Protein AF-A0A1V5V7B5-F1 (afdb_monomer_lite)

Radius of gyration: 15.13 Å; chains: 1; bounding box: 27×31×65 Å

pLDDT: mean 74.68, std 14.37, range [37.5, 89.56]

Secondary structure (DSSP, 8-state):
--------HHHHHHHHHHHHHHHHHTT--HHHHHHHHT--HHHHHHHHTTSS--HHHHHHHHHHHT--HHHHHSSPPPPPPHHHHHHIIIII-EEE---SS--EEE--------

Sequence (114 aa):
MPAINTVNRDGLDSLHARRVGALAEAGITRTQLADMLGISRTWVWKVVAGERSGHAVECAVTHYTGKSHEWLWGRPAPKPTPEQAWRLRQRAKLRWTGDPDRPFESVRKNTEGA

Structure (mmCIF, N/CA/C/O backbone):
data_AF-A0A1V5V7B5-F1
#
_entry.id   AF-A0A1V5V7B5-F1
#
loop_
_atom_site.group_PDB
_atom_site.id
_atom_site.type_symbol
_atom_site.label_atom_id
_atom_site.label_alt_id
_atom_site.label_comp_id
_atom_site.label_asym_id
_atom_site.label_entity_id
_atom_site.label_seq_id
_atom_site.pdbx_PDB_ins_code
_atom_site.Cartn_x
_atom_site.Cartn_y
_atom_site.Cartn_z
_atom_site.occupancy
_atom_site.B_iso_or_equiv
_atom_site.auth_seq_id
_atom_site.auth_comp_id
_atom_site.auth_asym_id
_atom_site.auth_atom_id
_atom_site.pdbx_PDB_model_num
ATOM 1 N N . MET A 1 1 ? 13.952 6.985 -34.906 1.00 40.31 1 MET A N 1
ATOM 2 C CA . MET A 1 1 ? 14.002 5.722 -34.136 1.00 40.31 1 MET A CA 1
ATOM 3 C C . MET A 1 1 ? 13.403 5.999 -32.763 1.00 40.31 1 MET A C 1
ATOM 5 O O . MET A 1 1 ? 13.843 6.973 -32.163 1.00 40.31 1 MET A O 1
ATOM 9 N N . PRO A 1 2 ? 12.361 5.288 -32.295 1.00 41.22 2 PRO A N 1
ATOM 10 C CA . PRO A 1 2 ? 11.756 5.598 -31.003 1.00 41.22 2 PRO A CA 1
ATOM 11 C C . PRO A 1 2 ? 12.647 5.095 -29.860 1.00 41.22 2 PRO A C 1
ATOM 13 O O . PRO A 1 2 ? 13.154 3.976 -29.905 1.00 41.22 2 PRO A O 1
ATOM 16 N N . ALA A 1 3 ? 12.842 5.941 -28.849 1.00 43.22 3 ALA A N 1
ATOM 17 C CA . ALA A 1 3 ? 13.558 5.614 -27.626 1.00 43.22 3 ALA A CA 1
ATOM 18 C C . ALA A 1 3 ? 12.774 4.548 -26.851 1.00 43.22 3 ALA A C 1
ATOM 20 O O . ALA A 1 3 ? 11.725 4.823 -26.264 1.00 43.22 3 ALA A O 1
ATOM 21 N N . ILE A 1 4 ? 13.275 3.315 -26.874 1.00 44.09 4 ILE A N 1
ATOM 22 C CA . ILE A 1 4 ? 12.793 2.248 -26.008 1.00 44.09 4 ILE A CA 1
ATOM 23 C C . ILE A 1 4 ? 13.249 2.639 -24.606 1.00 44.09 4 ILE A C 1
ATOM 25 O O . ILE A 1 4 ? 14.427 2.548 -24.270 1.00 44.09 4 ILE A O 1
ATOM 29 N N . ASN A 1 5 ? 12.318 3.161 -23.813 1.00 43.44 5 ASN A N 1
ATOM 30 C CA . ASN A 1 5 ? 12.509 3.364 -22.389 1.00 43.44 5 ASN A CA 1
ATOM 31 C C . ASN A 1 5 ? 12.578 1.963 -21.766 1.00 43.44 5 ASN A C 1
ATOM 33 O O . ASN A 1 5 ? 11.562 1.402 -21.352 1.00 43.44 5 ASN A O 1
ATOM 37 N N . THR A 1 6 ? 13.758 1.343 -21.828 1.00 44.91 6 THR A N 1
ATOM 38 C CA . THR A 1 6 ? 14.055 0.035 -21.246 1.00 44.91 6 THR A CA 1
ATOM 39 C C . THR A 1 6 ? 14.074 0.202 -19.734 1.00 44.91 6 THR A C 1
ATOM 41 O O . THR A 1 6 ? 15.119 0.225 -19.091 1.00 44.91 6 THR A O 1
ATOM 44 N N . VAL A 1 7 ? 12.891 0.378 -19.149 1.00 50.31 7 VAL A N 1
ATOM 45 C CA . VAL A 1 7 ? 12.701 0.202 -17.717 1.00 50.31 7 VAL A CA 1
ATOM 46 C C . VAL A 1 7 ? 13.073 -1.254 -17.459 1.00 50.31 7 VAL A C 1
ATOM 48 O O . VAL A 1 7 ? 12.384 -2.151 -17.942 1.00 50.31 7 VAL A O 1
ATOM 51 N N . ASN A 1 8 ? 14.216 -1.474 -16.804 1.00 49.84 8 ASN A N 1
ATOM 52 C CA . ASN A 1 8 ? 14.750 -2.779 -16.413 1.00 49.84 8 ASN A CA 1
ATOM 53 C C . ASN A 1 8 ? 13.624 -3.689 -15.893 1.00 49.84 8 ASN A C 1
ATOM 55 O O . ASN A 1 8 ? 13.230 -3.587 -14.730 1.00 49.84 8 ASN A O 1
ATOM 59 N N . ARG A 1 9 ? 13.090 -4.569 -16.755 1.00 50.50 9 ARG A N 1
ATOM 60 C CA . ARG A 1 9 ? 12.014 -5.509 -16.392 1.00 50.50 9 ARG A CA 1
ATOM 61 C C . ARG A 1 9 ? 12.448 -6.422 -15.248 1.00 50.50 9 ARG A C 1
ATOM 63 O O . ARG A 1 9 ? 11.650 -6.687 -14.363 1.00 50.50 9 ARG A O 1
ATOM 70 N N . ASP A 1 10 ? 13.727 -6.781 -15.217 1.00 52.94 10 ASP A N 1
ATOM 71 C CA . ASP A 1 10 ? 14.341 -7.651 -14.210 1.00 52.94 10 ASP A CA 1
ATOM 72 C C . ASP A 1 10 ? 14.271 -7.072 -12.778 1.00 52.94 10 ASP A C 1
ATOM 74 O O . ASP A 1 10 ? 13.917 -7.747 -11.808 1.00 52.94 10 ASP A O 1
ATOM 78 N N . GLY A 1 11 ? 14.497 -5.759 -12.646 1.00 55.00 11 GLY A N 1
ATOM 79 C CA . GLY A 1 11 ? 14.371 -5.051 -11.369 1.00 55.00 11 GLY A CA 1
ATOM 80 C C . GLY A 1 11 ? 12.916 -4.828 -10.945 1.00 55.00 11 GLY A C 1
ATOM 81 O O . GLY A 1 11 ? 12.609 -4.840 -9.750 1.00 55.00 11 GLY A O 1
ATOM 82 N N . LEU A 1 12 ? 12.007 -4.649 -11.911 1.00 57.38 12 LEU A N 1
ATOM 83 C CA . LEU A 1 12 ? 10.579 -4.471 -11.642 1.00 57.38 12 LEU A CA 1
ATOM 84 C C . LEU A 1 12 ? 9.934 -5.772 -11.144 1.00 57.38 12 LEU A C 1
ATOM 86 O O . LEU A 1 12 ? 9.159 -5.728 -10.190 1.00 57.38 12 LEU A O 1
ATOM 90 N N . ASP A 1 13 ? 10.304 -6.910 -11.739 1.00 65.94 13 ASP A N 1
ATOM 91 C CA . ASP A 1 13 ? 9.847 -8.245 -11.336 1.00 65.94 13 ASP A CA 1
ATOM 92 C C . ASP A 1 13 ? 10.334 -8.589 -9.920 1.00 65.94 13 ASP A C 1
ATOM 94 O O . ASP A 1 13 ? 9.554 -8.988 -9.052 1.00 65.94 13 ASP A O 1
ATOM 98 N N . SER A 1 14 ? 11.602 -8.276 -9.630 1.00 78.06 14 SER A N 1
ATOM 99 C CA . SER A 1 14 ? 12.199 -8.437 -8.299 1.00 78.06 14 SER A CA 1
ATOM 100 C C . SER A 1 14 ? 11.476 -7.618 -7.220 1.00 78.06 14 SER A C 1
ATOM 102 O O . SER A 1 14 ? 11.207 -8.114 -6.124 1.00 78.06 14 SER A O 1
ATOM 104 N N . LEU A 1 15 ? 11.129 -6.358 -7.504 1.00 83.69 15 LEU A N 1
ATOM 105 C CA . LEU A 1 15 ? 10.385 -5.506 -6.567 1.00 83.69 15 LEU A CA 1
ATOM 106 C C . LEU A 1 15 ? 8.912 -5.915 -6.456 1.00 83.69 15 LEU 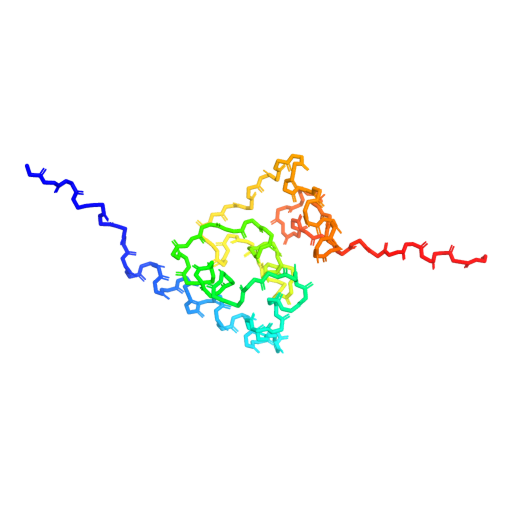A C 1
ATOM 108 O O . LEU A 1 15 ? 8.335 -5.851 -5.369 1.00 83.69 15 LEU A O 1
ATOM 112 N N . HIS A 1 16 ? 8.296 -6.353 -7.555 1.00 85.69 16 HIS A N 1
ATOM 113 C CA . HIS A 1 16 ? 6.939 -6.881 -7.540 1.00 85.69 16 HIS A CA 1
ATOM 114 C C . HIS A 1 16 ? 6.836 -8.105 -6.624 1.00 85.69 16 HIS A C 1
ATOM 116 O O . HIS A 1 16 ? 5.999 -8.117 -5.717 1.00 85.69 16 HIS A O 1
ATOM 122 N N . ALA A 1 17 ? 7.735 -9.077 -6.794 1.00 84.81 17 ALA A N 1
ATOM 123 C CA . ALA A 1 17 ? 7.813 -10.266 -5.954 1.00 84.81 17 ALA A CA 1
ATOM 124 C C . ALA A 1 17 ? 8.004 -9.907 -4.472 1.00 84.81 17 ALA A C 1
ATOM 126 O O . ALA A 1 17 ? 7.311 -10.457 -3.618 1.00 84.81 17 ALA A O 1
ATOM 127 N N . ARG A 1 18 ? 8.853 -8.916 -4.154 1.00 87.62 18 ARG A N 1
ATOM 128 C CA . ARG A 1 18 ? 9.022 -8.412 -2.776 1.00 87.62 18 ARG A CA 1
ATOM 129 C C . ARG A 1 18 ? 7.730 -7.863 -2.185 1.00 87.62 18 ARG A C 1
ATOM 131 O O . ARG A 1 18 ? 7.407 -8.178 -1.045 1.00 87.62 18 ARG A O 1
ATOM 138 N N . ARG A 1 19 ? 6.980 -7.052 -2.938 1.00 88.44 19 ARG A N 1
ATOM 139 C CA . ARG A 1 19 ? 5.713 -6.466 -2.462 1.00 88.44 19 ARG A CA 1
ATOM 140 C C . ARG A 1 19 ? 4.647 -7.534 -2.269 1.00 88.44 19 ARG A C 1
ATOM 142 O O . ARG A 1 19 ? 3.935 -7.503 -1.272 1.00 88.44 19 ARG A O 1
ATOM 149 N N . VAL A 1 20 ? 4.536 -8.475 -3.207 1.00 87.81 20 VAL A N 1
ATOM 150 C CA . VAL A 1 20 ? 3.582 -9.587 -3.111 1.00 87.81 20 VAL A CA 1
ATOM 151 C C . VAL A 1 20 ? 3.937 -10.501 -1.939 1.00 87.81 20 VAL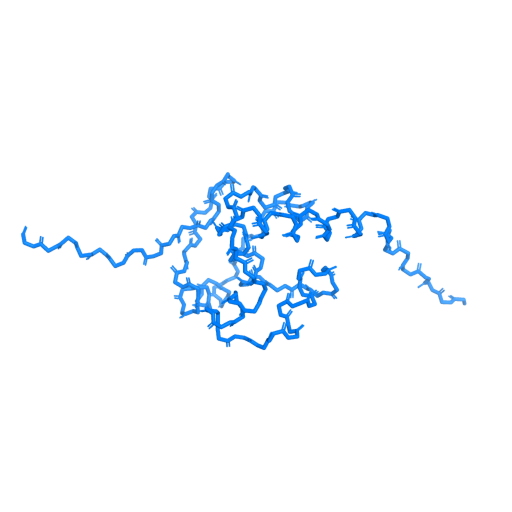 A C 1
ATOM 153 O O . VAL A 1 20 ? 3.050 -10.825 -1.155 1.00 87.81 20 VAL A O 1
ATOM 156 N N . GLY A 1 21 ? 5.217 -10.843 -1.772 1.00 86.06 21 GLY A N 1
ATOM 157 C CA . GLY A 1 21 ? 5.706 -11.627 -0.640 1.00 86.06 21 GLY A CA 1
ATOM 158 C C . GLY A 1 21 ? 5.456 -10.927 0.692 1.00 86.06 21 GLY A C 1
ATOM 159 O O . GLY A 1 21 ? 4.867 -11.512 1.587 1.00 86.06 21 GLY A O 1
ATOM 160 N N . ALA A 1 22 ? 5.791 -9.641 0.808 1.00 88.06 22 ALA A N 1
ATOM 161 C CA . ALA A 1 22 ? 5.560 -8.878 2.034 1.00 88.06 22 ALA A CA 1
ATOM 162 C C . ALA A 1 22 ? 4.072 -8.753 2.396 1.00 88.06 22 ALA A C 1
ATOM 164 O O . ALA A 1 22 ? 3.722 -8.800 3.572 1.00 88.06 22 ALA A O 1
ATOM 165 N N . LEU A 1 23 ? 3.193 -8.617 1.399 1.00 87.44 23 LEU A N 1
ATOM 166 C CA . LEU A 1 23 ? 1.744 -8.635 1.607 1.00 87.44 23 LEU A CA 1
ATOM 167 C C . LEU A 1 23 ? 1.253 -10.008 2.086 1.00 87.44 23 LEU A C 1
ATOM 169 O O . LEU A 1 23 ? 0.421 -10.068 2.989 1.00 87.44 23 LEU A O 1
ATOM 173 N N . ALA A 1 24 ? 1.789 -11.094 1.523 1.00 87.75 24 ALA A N 1
ATOM 174 C CA . ALA A 1 24 ? 1.470 -12.455 1.948 1.00 87.75 24 ALA A CA 1
ATOM 175 C C . ALA A 1 24 ? 1.929 -12.734 3.390 1.00 87.75 24 ALA A C 1
ATOM 177 O O . ALA A 1 24 ? 1.135 -13.234 4.181 1.00 87.75 24 ALA A O 1
ATOM 178 N N . GLU A 1 25 ? 3.149 -12.328 3.754 1.00 86.56 25 GLU A N 1
ATOM 179 C CA . GLU A 1 25 ? 3.691 -12.421 5.122 1.00 86.56 25 GLU A CA 1
ATOM 180 C C . GLU A 1 25 ? 2.851 -11.625 6.130 1.00 86.56 25 GLU A C 1
ATOM 182 O O . GLU A 1 25 ? 2.626 -12.060 7.255 1.00 86.56 25 GLU A O 1
ATOM 187 N N . ALA A 1 26 ? 2.341 -10.462 5.714 1.00 83.06 26 ALA A N 1
ATOM 188 C CA . ALA A 1 26 ? 1.439 -9.647 6.523 1.00 83.06 26 ALA A CA 1
ATOM 189 C C . ALA A 1 26 ? 0.007 -10.210 6.598 1.00 83.06 26 ALA A C 1
ATOM 191 O O . ALA A 1 26 ? -0.837 -9.643 7.290 1.00 83.06 26 ALA A O 1
ATOM 192 N N . GLY A 1 27 ? -0.298 -11.283 5.859 1.00 86.12 27 GLY A N 1
ATOM 193 C CA . GLY A 1 27 ? -1.635 -11.868 5.774 1.00 86.12 27 GLY A CA 1
ATOM 194 C C . GLY A 1 27 ? -2.662 -10.970 5.078 1.00 86.12 27 GLY A C 1
ATOM 195 O O . GLY A 1 27 ? -3.863 -11.161 5.262 1.00 86.12 27 GLY A O 1
ATOM 196 N N . ILE A 1 28 ? -2.218 -9.981 4.293 1.00 86.06 28 ILE A N 1
ATOM 197 C CA . ILE A 1 28 ? -3.092 -8.985 3.663 1.00 86.06 28 ILE A CA 1
ATOM 198 C C . ILE A 1 28 ? -3.108 -9.185 2.158 1.00 86.06 28 ILE A C 1
ATOM 200 O O . ILE A 1 28 ? -2.094 -9.132 1.466 1.00 86.06 28 ILE A O 1
ATOM 204 N N . THR A 1 29 ? -4.307 -9.344 1.609 1.00 88.06 29 THR A N 1
ATOM 205 C CA . THR A 1 29 ? -4.472 -9.444 0.159 1.00 88.06 29 THR A CA 1
ATOM 206 C C . THR A 1 29 ? -4.558 -8.065 -0.495 1.00 88.06 29 THR A C 1
ATOM 208 O O . THR A 1 29 ? -5.069 -7.100 0.072 1.00 88.06 29 THR A O 1
ATOM 211 N N . ARG A 1 30 ? -4.145 -7.978 -1.765 1.00 86.06 30 ARG A N 1
ATOM 212 C CA . ARG A 1 30 ? -4.347 -6.782 -2.611 1.00 86.06 30 ARG A CA 1
ATOM 213 C C . ARG A 1 30 ? -5.818 -6.351 -2.663 1.00 86.06 30 ARG A C 1
ATOM 215 O O . ARG A 1 30 ? -6.107 -5.162 -2.729 1.00 86.06 30 ARG A O 1
ATOM 222 N N . THR A 1 31 ? -6.735 -7.317 -2.616 1.00 87.06 31 THR A N 1
ATOM 223 C CA . THR A 1 31 ? -8.180 -7.077 -2.577 1.00 87.06 31 THR A CA 1
ATOM 224 C C . THR A 1 31 ? -8.605 -6.417 -1.274 1.00 87.06 31 THR A C 1
ATOM 226 O O . THR A 1 31 ? -9.243 -5.373 -1.322 1.00 87.06 31 THR A O 1
ATOM 229 N N . GLN A 1 32 ? -8.192 -6.956 -0.124 1.00 86.06 32 GLN A N 1
ATOM 230 C CA . GLN A 1 32 ? -8.447 -6.318 1.172 1.00 86.06 32 GLN A CA 1
ATOM 231 C C . GLN A 1 32 ? -7.854 -4.912 1.226 1.00 86.06 32 GLN A C 1
ATOM 233 O O . GLN A 1 32 ? -8.495 -3.999 1.725 1.00 86.06 32 GLN A O 1
ATOM 238 N N . LEU A 1 33 ? -6.660 -4.709 0.667 1.00 85.00 33 LEU A N 1
ATOM 239 C CA . LEU A 1 33 ? -6.029 -3.392 0.619 1.00 85.00 33 LEU A CA 1
ATOM 240 C C . LEU A 1 33 ? -6.823 -2.399 -0.248 1.00 85.00 33 LEU A C 1
ATOM 242 O O . LEU A 1 33 ? -6.938 -1.228 0.104 1.00 85.00 33 LEU A O 1
ATOM 246 N N . ALA A 1 34 ? -7.419 -2.865 -1.346 1.00 87.06 34 ALA A N 1
ATOM 247 C CA . ALA A 1 34 ? -8.319 -2.067 -2.175 1.00 87.06 34 ALA A CA 1
ATOM 248 C C . ALA A 1 34 ? -9.609 -1.685 -1.434 1.00 87.06 34 ALA A C 1
ATOM 250 O O . ALA A 1 34 ? -9.990 -0.515 -1.449 1.00 87.06 34 ALA A O 1
ATOM 251 N N . ASP A 1 35 ? -10.226 -2.651 -0.751 1.00 85.75 35 ASP A N 1
ATOM 252 C CA . ASP A 1 35 ? -11.423 -2.451 0.069 1.00 85.75 35 ASP A CA 1
ATOM 253 C C . ASP A 1 35 ? -11.146 -1.488 1.244 1.00 85.75 35 ASP A C 1
ATOM 255 O O . ASP A 1 35 ? -11.892 -0.531 1.441 1.00 85.75 35 ASP A O 1
ATOM 259 N N . MET A 1 36 ? -10.018 -1.640 1.950 1.00 81.00 36 MET A N 1
ATOM 260 C CA . MET A 1 36 ? -9.605 -0.739 3.040 1.00 81.00 36 MET A CA 1
ATOM 261 C C . MET A 1 36 ? -9.384 0.701 2.569 1.00 81.00 36 MET A C 1
ATOM 263 O O . MET A 1 36 ? -9.718 1.640 3.286 1.00 81.00 36 MET A O 1
ATOM 267 N N . LEU A 1 37 ? -8.821 0.887 1.372 1.00 79.31 37 LEU A N 1
ATOM 268 C CA . LEU A 1 37 ? -8.552 2.213 0.815 1.00 79.31 37 LEU A CA 1
ATOM 269 C C . LEU A 1 37 ? -9.744 2.812 0.054 1.00 79.31 37 LEU A C 1
ATOM 271 O O . LEU A 1 37 ? -9.682 3.984 -0.333 1.00 79.31 37 LEU A O 1
ATOM 275 N N . GLY A 1 38 ? -10.795 2.032 -0.217 1.00 82.69 38 GLY A N 1
ATOM 276 C CA . GLY A 1 38 ? -11.904 2.439 -1.081 1.00 82.69 38 GLY A CA 1
ATOM 277 C C . GLY A 1 38 ? -11.454 2.784 -2.508 1.00 82.69 38 GLY A C 1
ATOM 278 O O . GLY A 1 38 ? -11.905 3.775 -3.086 1.00 82.69 38 GLY A O 1
ATOM 279 N N . ILE A 1 39 ? -10.501 2.026 -3.063 1.00 84.06 39 ILE A N 1
ATOM 280 C CA . ILE A 1 39 ? -9.954 2.224 -4.419 1.00 84.06 39 ILE A CA 1
ATOM 281 C C . ILE A 1 39 ? -10.208 0.960 -5.245 1.00 84.06 39 ILE A C 1
ATOM 283 O O . ILE A 1 39 ? -10.339 -0.134 -4.704 1.00 84.06 39 ILE A O 1
ATOM 287 N N . SER A 1 40 ? -10.271 1.079 -6.574 1.00 87.75 40 SER A N 1
ATOM 288 C CA . SER A 1 40 ? -10.453 -0.089 -7.435 1.00 87.75 40 SER A CA 1
ATOM 289 C C . SER A 1 40 ? -9.312 -1.103 -7.285 1.00 87.75 40 SER A C 1
ATOM 291 O O . SER A 1 40 ? -8.127 -0.761 -7.248 1.00 87.75 40 SER A O 1
ATOM 293 N N . ARG A 1 41 ? -9.675 -2.389 -7.255 1.00 88.31 41 ARG A N 1
ATOM 294 C CA . ARG A 1 41 ? -8.733 -3.516 -7.146 1.00 88.31 41 ARG A CA 1
ATOM 295 C C . ARG A 1 41 ? -7.681 -3.485 -8.251 1.00 88.31 41 ARG A C 1
ATOM 297 O O . ARG A 1 41 ? -6.496 -3.648 -7.980 1.00 88.31 41 ARG A O 1
ATOM 304 N N . THR A 1 42 ? -8.105 -3.179 -9.477 1.00 89.56 42 THR A N 1
ATOM 305 C CA . THR A 1 42 ? -7.225 -3.016 -10.641 1.00 89.56 42 THR A CA 1
ATOM 306 C C . THR A 1 42 ? -6.182 -1.924 -10.421 1.00 89.56 42 THR A C 1
ATOM 308 O O . THR A 1 42 ? -5.039 -2.069 -10.846 1.00 89.56 42 THR A O 1
ATOM 311 N N . TRP A 1 43 ? -6.543 -0.835 -9.738 1.00 86.88 43 TRP A N 1
ATOM 312 C CA . TRP A 1 43 ? -5.596 0.226 -9.418 1.00 86.88 43 TRP A CA 1
ATOM 313 C C . TRP A 1 43 ? -4.542 -0.242 -8.421 1.00 86.88 43 TRP A C 1
ATOM 315 O O . TRP A 1 43 ? -3.355 -0.043 -8.660 1.00 86.88 43 TRP A O 1
ATOM 325 N N . VAL A 1 44 ? -4.957 -0.903 -7.336 1.00 87.62 44 VAL A N 1
ATOM 326 C CA . VAL A 1 44 ? -4.021 -1.477 -6.356 1.00 87.62 44 VAL A CA 1
ATOM 327 C C . VAL A 1 44 ? -3.081 -2.470 -7.029 1.00 87.62 44 VAL A C 1
ATOM 329 O O . VAL A 1 44 ? -1.879 -2.435 -6.785 1.00 87.62 44 VAL A O 1
ATOM 332 N N . TRP A 1 45 ? -3.605 -3.302 -7.929 1.00 88.94 45 TRP A N 1
ATOM 333 C CA . TRP A 1 45 ? -2.813 -4.278 -8.669 1.00 88.94 45 TRP A CA 1
ATOM 334 C C . TRP A 1 45 ? -1.725 -3.615 -9.516 1.00 88.94 45 TRP A C 1
ATOM 336 O O . TRP A 1 45 ? -0.555 -3.954 -9.361 1.00 88.94 45 TRP A O 1
ATOM 346 N N . LYS A 1 46 ? -2.087 -2.599 -10.311 1.00 88.12 46 LYS A N 1
ATOM 347 C CA . LYS A 1 46 ? -1.135 -1.823 -11.123 1.00 88.12 46 LYS A CA 1
ATOM 348 C C . LYS A 1 46 ? -0.073 -1.122 -10.278 1.00 88.12 46 LYS A C 1
ATOM 350 O O . LYS A 1 46 ? 1.072 -1.015 -10.703 1.00 88.12 46 LYS A O 1
ATOM 355 N N . VAL A 1 47 ? -0.427 -0.659 -9.077 1.00 87.88 47 VAL A N 1
ATOM 356 C CA . VAL A 1 47 ? 0.549 -0.030 -8.175 1.00 87.88 47 VAL A CA 1
ATOM 357 C C . VAL A 1 47 ? 1.503 -1.057 -7.573 1.00 87.88 47 VAL A C 1
ATOM 359 O O . VAL A 1 47 ? 2.713 -0.862 -7.602 1.00 87.88 47 VAL A O 1
ATOM 362 N N . VAL A 1 48 ? 0.994 -2.191 -7.091 1.00 86.38 48 VAL A N 1
ATOM 363 C CA . VAL A 1 48 ? 1.831 -3.275 -6.547 1.00 86.38 48 VAL A CA 1
ATOM 364 C C . VAL A 1 48 ? 2.734 -3.882 -7.627 1.00 86.38 48 VAL A C 1
ATOM 366 O O . VAL A 1 48 ? 3.891 -4.206 -7.353 1.00 86.38 48 VAL A O 1
ATOM 369 N N . ALA A 1 49 ? 2.252 -3.975 -8.867 1.00 84.94 49 ALA A N 1
ATOM 370 C CA . ALA A 1 49 ? 3.038 -4.355 -10.042 1.00 84.94 49 ALA A CA 1
ATOM 371 C C . ALA A 1 49 ? 4.121 -3.329 -10.418 1.00 84.94 49 ALA A C 1
ATOM 373 O O . ALA A 1 49 ? 5.033 -3.644 -11.168 1.00 84.94 49 ALA A O 1
ATOM 374 N N . GLY A 1 50 ? 4.065 -2.104 -9.886 1.00 83.38 50 GLY A N 1
ATOM 375 C CA . GLY A 1 50 ? 4.960 -1.021 -10.295 1.00 83.38 50 GLY A CA 1
ATOM 376 C C . GLY A 1 50 ? 4.633 -0.443 -11.674 1.00 83.38 50 GLY A C 1
ATOM 377 O O . GLY A 1 50 ? 5.364 0.416 -12.151 1.00 83.38 50 GLY A O 1
ATOM 378 N N . GLU A 1 51 ? 3.527 -0.860 -12.295 1.00 83.19 51 GLU A N 1
ATOM 379 C CA . GLU A 1 51 ? 3.026 -0.298 -13.554 1.00 83.19 51 GLU A CA 1
ATOM 380 C C . GLU A 1 51 ? 2.513 1.138 -13.381 1.00 83.19 51 GLU A C 1
ATOM 382 O O . GLU A 1 51 ? 2.429 1.903 -14.343 1.00 83.19 51 GLU A O 1
ATOM 387 N N . ARG A 1 52 ? 2.127 1.515 -12.156 1.00 82.06 52 ARG A N 1
ATOM 388 C CA . ARG A 1 52 ? 1.635 2.855 -11.834 1.00 82.06 52 ARG A CA 1
ATOM 389 C C . ARG A 1 52 ? 2.118 3.309 -10.464 1.00 82.06 52 ARG A C 1
ATOM 391 O O . ARG A 1 52 ? 2.131 2.531 -9.522 1.00 82.06 52 ARG A O 1
ATOM 398 N N . SER A 1 53 ? 2.414 4.595 -10.323 1.00 77.00 53 SER A N 1
ATOM 399 C CA . SER A 1 53 ? 2.648 5.195 -9.007 1.00 77.00 53 SER A CA 1
ATOM 400 C C . SER A 1 53 ? 1.320 5.485 -8.313 1.00 77.00 53 SER A C 1
ATOM 402 O O . SER A 1 53 ? 0.382 6.012 -8.920 1.00 77.00 53 SER A O 1
ATOM 404 N N . GLY A 1 54 ? 1.231 5.168 -7.027 1.00 79.44 54 GLY A N 1
ATOM 405 C CA . GLY A 1 54 ? 0.005 5.320 -6.257 1.00 79.44 54 GLY A CA 1
ATOM 406 C C . GLY A 1 54 ? 0.310 5.562 -4.799 1.00 79.44 54 GLY A C 1
ATOM 407 O O . GLY A 1 54 ? 0.239 4.631 -4.009 1.00 79.44 54 GLY A O 1
ATOM 408 N N . HIS A 1 55 ? 0.575 6.820 -4.443 1.00 79.94 55 HIS A N 1
ATOM 409 C CA . HIS A 1 55 ? 1.079 7.189 -3.121 1.00 79.94 55 HIS A CA 1
ATOM 410 C C . HIS A 1 55 ? 0.293 6.530 -1.977 1.00 79.94 55 HIS A C 1
ATOM 412 O O . HIS A 1 55 ? 0.872 5.777 -1.212 1.00 79.94 55 HIS A O 1
ATOM 418 N N . ALA A 1 56 ? -1.036 6.679 -1.923 1.00 80.06 56 ALA A N 1
ATOM 419 C CA . ALA A 1 56 ? -1.855 6.073 -0.865 1.00 80.06 56 ALA A CA 1
ATOM 420 C C . ALA A 1 56 ? -1.707 4.540 -0.754 1.00 80.06 56 ALA A C 1
ATOM 422 O O . ALA A 1 56 ? -1.692 4.007 0.351 1.00 80.06 56 ALA A O 1
ATOM 423 N N . VAL A 1 57 ? -1.571 3.845 -1.887 1.00 84.94 57 VAL A N 1
ATOM 424 C CA . VAL A 1 57 ? -1.367 2.391 -1.930 1.00 84.94 57 VAL A CA 1
ATOM 425 C C . VAL A 1 57 ? 0.055 2.044 -1.495 1.00 84.94 57 VAL A C 1
ATOM 427 O O . VAL A 1 57 ? 0.224 1.158 -0.669 1.00 84.94 57 VAL A O 1
ATOM 430 N N . GLU A 1 58 ? 1.065 2.766 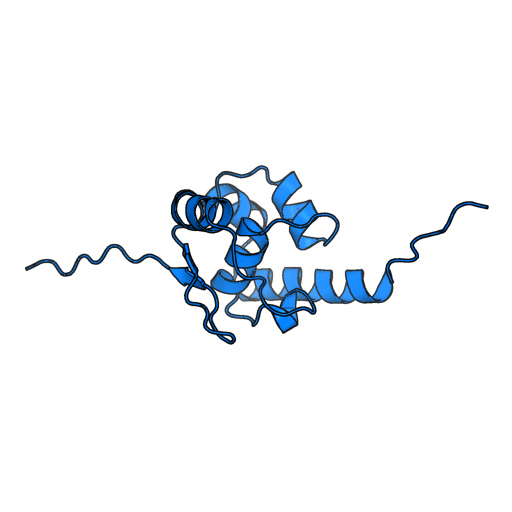-1.985 1.00 87.19 58 GLU A N 1
ATOM 431 C CA . GLU A 1 58 ? 2.468 2.563 -1.601 1.00 87.19 58 GLU A CA 1
ATOM 432 C C . GLU A 1 58 ? 2.662 2.721 -0.086 1.00 87.19 58 GLU A C 1
ATOM 434 O O . GLU A 1 58 ? 3.308 1.892 0.550 1.00 87.19 58 GLU A O 1
ATOM 439 N N . CYS A 1 59 ? 2.027 3.739 0.498 1.00 81.50 59 CYS A N 1
ATOM 440 C CA . CYS A 1 59 ? 2.036 4.001 1.935 1.00 81.50 59 CYS A CA 1
ATOM 441 C C . CYS A 1 59 ? 1.327 2.901 2.723 1.00 81.50 59 CYS A C 1
ATOM 443 O O . CYS A 1 59 ? 1.831 2.456 3.750 1.00 81.50 59 CYS A O 1
ATOM 445 N N . ALA A 1 60 ? 0.155 2.470 2.245 1.00 83.12 60 ALA A N 1
ATOM 446 C CA . ALA A 1 60 ? -0.608 1.412 2.885 1.00 83.12 60 ALA A CA 1
ATOM 447 C C . ALA A 1 60 ? 0.183 0.104 2.888 1.00 83.12 60 ALA A C 1
ATOM 449 O O . ALA A 1 60 ? 0.311 -0.512 3.936 1.00 83.12 60 ALA A O 1
ATOM 450 N N . VAL A 1 61 ? 0.778 -0.281 1.754 1.00 86.31 61 VAL A N 1
ATOM 451 C CA . VAL A 1 61 ? 1.638 -1.469 1.670 1.00 86.31 61 VAL A CA 1
ATOM 452 C C . VAL A 1 61 ? 2.795 -1.343 2.661 1.00 86.31 61 VAL A C 1
ATOM 454 O O . VAL A 1 61 ? 2.947 -2.218 3.498 1.00 86.31 61 VAL A O 1
ATOM 457 N N . THR A 1 62 ? 3.540 -0.233 2.655 1.00 86.25 62 THR A N 1
ATOM 458 C CA . THR A 1 62 ? 4.636 0.009 3.611 1.00 86.25 62 THR A CA 1
ATOM 459 C C . THR A 1 62 ? 4.188 -0.117 5.073 1.00 86.25 62 THR A C 1
ATOM 461 O O . THR A 1 62 ? 4.856 -0.782 5.863 1.00 86.25 62 THR A O 1
ATOM 464 N N . HIS A 1 63 ? 3.049 0.477 5.433 1.00 84.12 63 HIS A N 1
ATOM 465 C CA . HIS A 1 63 ? 2.524 0.441 6.797 1.00 84.12 63 HIS A CA 1
ATOM 466 C C . HIS A 1 63 ? 2.076 -0.966 7.213 1.00 84.12 63 HIS A C 1
ATOM 468 O O . HIS A 1 63 ? 2.471 -1.456 8.267 1.00 84.12 63 HIS A O 1
ATOM 474 N N . TYR A 1 64 ? 1.279 -1.628 6.376 1.00 83.06 64 TYR A N 1
ATOM 475 C CA . TYR A 1 64 ? 0.697 -2.932 6.680 1.00 83.06 64 TYR A CA 1
ATOM 476 C C . TYR A 1 64 ? 1.717 -4.066 6.659 1.00 83.06 64 TYR A C 1
ATOM 478 O O . TYR A 1 64 ? 1.589 -5.008 7.433 1.00 83.06 64 TYR A O 1
ATOM 486 N N . THR A 1 65 ? 2.737 -3.985 5.804 1.00 84.56 65 THR A N 1
ATOM 487 C CA . THR A 1 65 ? 3.792 -5.001 5.774 1.00 84.56 65 THR A CA 1
ATOM 488 C C . THR A 1 65 ? 4.891 -4.745 6.801 1.00 84.56 65 THR A C 1
ATOM 490 O O . THR A 1 65 ? 5.748 -5.604 6.990 1.00 84.56 65 THR A O 1
ATOM 493 N N . GLY A 1 66 ? 4.933 -3.553 7.412 1.00 81.75 66 GLY A N 1
ATOM 494 C CA . GLY A 1 66 ? 5.993 -3.151 8.342 1.00 81.75 66 GLY A CA 1
ATOM 495 C C . GLY A 1 66 ? 7.398 -3.166 7.725 1.00 81.75 66 GLY A C 1
ATOM 496 O O . GLY A 1 66 ? 8.386 -3.273 8.446 1.00 81.75 66 GLY A O 1
ATOM 497 N N . LYS A 1 67 ? 7.496 -3.110 6.389 1.00 84.62 67 LYS A N 1
ATOM 498 C CA . LYS A 1 67 ? 8.766 -3.122 5.646 1.00 84.62 67 LYS A CA 1
ATOM 499 C C . LYS A 1 67 ? 9.099 -1.705 5.209 1.00 84.62 67 LYS A C 1
ATOM 501 O O . LYS A 1 67 ? 8.204 -0.967 4.803 1.00 84.62 67 LYS A O 1
ATOM 506 N N . SER A 1 68 ? 10.382 -1.356 5.210 1.00 82.62 68 SER A N 1
ATOM 507 C CA . SER A 1 68 ? 10.852 -0.039 4.781 1.00 82.62 68 SER A CA 1
ATOM 508 C C . SER A 1 68 ? 10.432 0.258 3.339 1.00 82.62 68 SER A C 1
ATOM 510 O O . SER A 1 68 ? 10.454 -0.619 2.468 1.00 82.62 68 SER A O 1
ATOM 512 N N . HIS A 1 69 ? 10.068 1.513 3.068 1.00 83.62 69 HIS A N 1
ATOM 513 C CA . HIS A 1 69 ? 9.644 1.933 1.730 1.00 83.62 69 HIS A CA 1
ATOM 514 C C . HIS A 1 69 ? 10.746 1.684 0.689 1.00 83.62 69 HIS A C 1
ATOM 516 O O . HIS A 1 69 ? 10.464 1.197 -0.402 1.00 83.62 69 HIS A O 1
ATOM 522 N N . GLU A 1 70 ? 12.007 1.910 1.055 1.00 84.12 70 GLU A N 1
ATOM 523 C CA . GLU A 1 70 ? 13.150 1.642 0.180 1.00 84.12 70 GLU A CA 1
ATOM 524 C C . GLU A 1 70 ? 13.273 0.168 -0.209 1.00 84.12 70 GLU A C 1
ATOM 526 O O . GLU A 1 70 ? 13.498 -0.147 -1.374 1.00 84.12 70 GLU A O 1
ATOM 531 N N . TRP A 1 71 ? 13.011 -0.752 0.716 1.00 83.25 71 TRP A N 1
ATOM 532 C CA . TRP A 1 71 ? 13.070 -2.184 0.429 1.00 83.25 71 TRP A CA 1
ATOM 533 C C . TRP A 1 71 ? 11.969 -2.636 -0.550 1.00 83.25 71 TRP A C 1
ATOM 535 O O . TRP A 1 71 ? 12.214 -3.457 -1.439 1.00 83.25 71 TRP A O 1
ATOM 545 N N . LEU A 1 72 ? 10.763 -2.067 -0.413 1.00 83.56 72 LEU A N 1
ATOM 546 C CA . LEU A 1 72 ? 9.589 -2.372 -1.243 1.00 83.56 72 LEU A CA 1
ATOM 547 C C . LEU A 1 72 ? 9.622 -1.693 -2.619 1.00 83.56 72 LEU A C 1
ATOM 549 O O . LEU A 1 72 ? 9.156 -2.258 -3.613 1.00 83.56 72 LEU A O 1
ATOM 553 N N . TRP A 1 73 ? 10.110 -0.457 -2.679 1.00 83.62 73 TRP A N 1
ATOM 554 C CA . TRP A 1 73 ? 9.969 0.418 -3.845 1.00 83.62 73 TRP A CA 1
ATOM 555 C C . TRP A 1 73 ? 11.305 0.773 -4.501 1.00 83.62 73 TRP A C 1
ATOM 557 O O . TRP A 1 73 ? 11.295 1.334 -5.593 1.00 83.62 73 TRP A O 1
ATOM 567 N N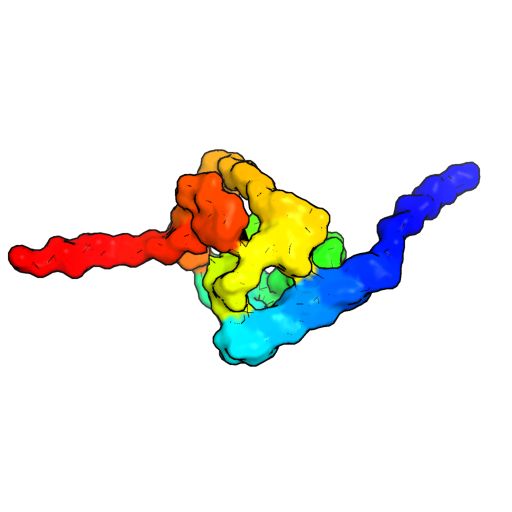 . GLY A 1 74 ? 12.436 0.425 -3.881 1.00 82.38 74 GLY A N 1
ATOM 568 C CA . GLY A 1 74 ? 13.785 0.733 -4.366 1.00 82.38 74 GLY A CA 1
ATOM 569 C C . GLY A 1 74 ? 14.160 2.214 -4.267 1.00 82.38 74 GLY A C 1
ATOM 570 O O . GLY A 1 74 ? 15.136 2.638 -4.874 1.00 82.38 74 GLY A O 1
ATOM 571 N N . ARG A 1 75 ? 13.355 3.016 -3.563 1.00 83.56 75 ARG A N 1
ATOM 572 C CA . ARG A 1 75 ? 13.517 4.468 -3.413 1.00 83.56 75 ARG A CA 1
ATOM 573 C C . ARG A 1 75 ? 13.087 4.906 -2.015 1.00 83.56 75 ARG A C 1
ATOM 575 O O . ARG A 1 75 ? 12.237 4.231 -1.437 1.00 83.56 75 ARG A O 1
ATOM 582 N N . PRO A 1 76 ? 13.585 6.032 -1.486 1.00 77.38 76 PRO A N 1
ATOM 583 C CA . PRO A 1 76 ? 13.094 6.574 -0.225 1.00 77.38 76 PRO A CA 1
ATOM 584 C C . PRO A 1 76 ? 11.620 6.980 -0.333 1.00 77.38 76 PRO A C 1
ATOM 586 O O . PRO A 1 76 ? 11.132 7.327 -1.414 1.00 77.38 76 PRO A O 1
ATOM 589 N N . ALA A 1 77 ? 10.907 6.946 0.796 1.00 75.69 77 ALA A N 1
ATOM 590 C CA . ALA A 1 77 ? 9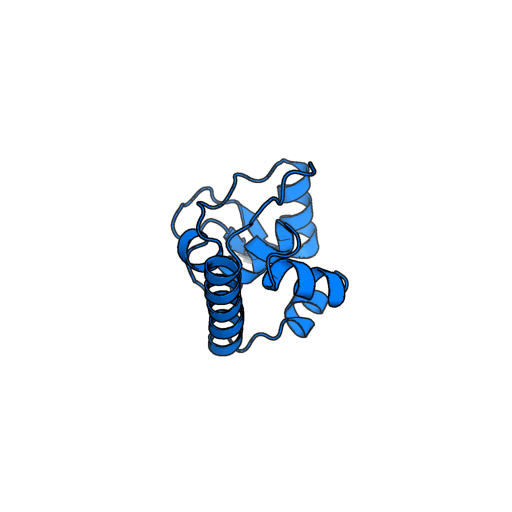.512 7.367 0.856 1.00 75.69 77 ALA A CA 1
ATOM 591 C C . ALA A 1 77 ? 9.391 8.843 0.439 1.00 75.69 77 ALA A C 1
ATOM 593 O O . ALA A 1 77 ? 9.957 9.713 1.108 1.00 75.69 77 ALA A O 1
ATOM 594 N N . PRO A 1 78 ? 8.676 9.162 -0.655 1.00 74.12 78 PRO A N 1
ATOM 595 C CA . PRO A 1 78 ? 8.542 10.544 -1.080 1.00 74.12 78 PRO A CA 1
ATOM 596 C C . PRO A 1 78 ? 7.694 11.310 -0.064 1.00 74.12 78 PRO A C 1
ATOM 598 O O . PRO A 1 78 ? 6.662 10.812 0.388 1.00 74.12 78 PRO A O 1
ATOM 601 N N . LYS A 1 79 ? 8.093 12.545 0.261 1.00 76.50 79 LYS A N 1
ATOM 602 C CA . LYS A 1 79 ? 7.288 13.433 1.108 1.00 76.50 79 LYS A CA 1
ATOM 603 C C . LYS A 1 79 ? 5.914 13.657 0.444 1.00 76.50 79 LYS A C 1
ATOM 605 O O . LYS A 1 79 ? 5.884 14.135 -0.693 1.00 76.50 79 LYS A O 1
ATOM 610 N N . PRO A 1 80 ? 4.787 13.351 1.114 1.00 76.38 80 PRO A N 1
ATOM 611 C CA . PRO A 1 80 ? 3.467 13.578 0.553 1.00 76.38 80 PRO A CA 1
ATOM 612 C C . PRO A 1 80 ? 3.231 15.064 0.313 1.00 76.38 80 PRO A C 1
ATOM 614 O O . PRO A 1 80 ? 3.526 15.911 1.160 1.00 76.38 80 PRO A O 1
ATOM 617 N N . THR A 1 81 ? 2.608 15.372 -0.818 1.00 77.38 81 THR A N 1
ATOM 618 C CA . THR A 1 81 ? 1.957 16.672 -1.024 1.00 77.38 81 THR A CA 1
ATOM 619 C C . THR A 1 81 ? 0.768 16.839 -0.064 1.00 77.38 81 THR A C 1
ATOM 621 O O . THR A 1 81 ? 0.230 15.839 0.425 1.00 77.38 81 THR A O 1
ATOM 624 N N . PRO A 1 82 ? 0.296 18.074 0.201 1.00 73.81 82 PRO A N 1
ATOM 625 C CA . PRO A 1 82 ? -0.852 18.311 1.082 1.00 73.81 82 PRO A CA 1
ATOM 626 C C . PRO A 1 82 ? -2.102 17.516 0.676 1.00 73.81 82 PRO A C 1
ATOM 628 O O . PRO A 1 82 ? -2.784 16.949 1.528 1.00 73.81 82 PRO A O 1
ATOM 631 N N . GLU A 1 83 ? -2.359 17.391 -0.630 1.00 74.88 83 GLU A N 1
ATOM 632 C CA . GLU A 1 83 ? -3.473 16.602 -1.165 1.00 74.88 83 GLU A CA 1
ATOM 633 C C . GLU A 1 83 ? -3.289 15.094 -0.918 1.00 74.88 83 GLU A C 1
ATOM 635 O O . GLU A 1 83 ? -4.231 14.394 -0.542 1.00 74.88 83 GLU A O 1
ATOM 640 N N . GLN A 1 84 ? -2.066 14.578 -1.069 1.00 74.50 84 GLN A N 1
ATOM 641 C CA . GLN A 1 84 ? -1.745 13.178 -0.777 1.00 74.50 84 GLN A CA 1
ATOM 642 C C . GLN A 1 84 ? -1.847 12.870 0.719 1.00 74.50 84 GLN A C 1
ATOM 644 O O . GLN A 1 84 ? -2.415 11.841 1.081 1.00 74.50 84 GLN A O 1
ATOM 649 N N . ALA A 1 85 ? -1.367 13.768 1.582 1.00 71.88 85 ALA A N 1
ATOM 650 C CA . ALA A 1 85 ? -1.507 13.656 3.031 1.00 71.88 85 ALA A CA 1
ATOM 651 C C . ALA A 1 85 ? -2.983 13.688 3.460 1.00 71.88 85 ALA A C 1
ATOM 653 O O . ALA A 1 85 ? -3.392 12.920 4.332 1.00 71.88 85 ALA A O 1
ATOM 654 N N . TRP A 1 86 ? -3.802 14.529 2.818 1.00 75.69 86 TRP A N 1
ATOM 655 C CA . TRP A 1 86 ? -5.247 14.554 3.038 1.00 75.69 86 TRP A CA 1
ATOM 656 C C . TRP A 1 86 ? -5.905 13.236 2.614 1.00 75.69 86 TRP A C 1
ATOM 658 O O . TRP A 1 86 ? -6.629 12.633 3.404 1.00 75.69 86 TRP A O 1
ATOM 668 N N . ARG A 1 87 ? -5.593 12.716 1.417 1.00 73.06 87 ARG A N 1
ATOM 669 C CA . ARG A 1 87 ? -6.121 11.421 0.946 1.00 73.06 87 ARG A CA 1
ATOM 670 C C . ARG A 1 87 ? -5.677 10.253 1.824 1.00 73.06 87 ARG A C 1
ATOM 672 O O . ARG A 1 87 ? -6.485 9.367 2.080 1.00 73.06 87 ARG A O 1
ATOM 679 N N . LEU A 1 88 ? -4.435 10.254 2.306 1.00 73.06 88 LEU A N 1
ATOM 680 C CA . LEU A 1 88 ? -3.915 9.261 3.253 1.00 73.06 88 LEU A CA 1
ATOM 681 C C . LEU A 1 88 ? -4.707 9.254 4.558 1.00 73.06 88 LEU A C 1
ATOM 683 O O . LEU A 1 88 ? -5.140 8.196 5.012 1.00 73.06 88 LEU A O 1
ATOM 687 N N . ARG A 1 89 ? -4.957 10.439 5.117 1.00 74.88 89 ARG A N 1
ATOM 688 C CA . ARG A 1 89 ? -5.760 10.591 6.333 1.00 74.88 89 ARG A CA 1
ATOM 689 C C . ARG A 1 89 ? -7.201 10.140 6.130 1.00 74.88 89 ARG A C 1
ATOM 691 O O . ARG A 1 89 ? -7.731 9.437 6.980 1.00 74.88 89 ARG A O 1
ATOM 698 N N . GLN A 1 90 ? -7.818 10.512 5.012 1.00 75.06 90 GLN A N 1
ATOM 699 C CA . GLN A 1 90 ? -9.225 10.207 4.741 1.00 75.06 90 GLN A CA 1
ATOM 700 C C . GLN A 1 90 ? -9.462 8.740 4.364 1.00 75.06 90 GLN A C 1
ATOM 702 O O . GLN A 1 90 ? -10.440 8.149 4.806 1.00 75.06 90 GLN A O 1
ATOM 707 N N . ARG A 1 91 ? -8.579 8.142 3.554 1.00 70.06 91 ARG A N 1
ATOM 708 C CA . ARG A 1 91 ? -8.783 6.793 2.998 1.00 70.06 91 ARG A CA 1
ATOM 709 C C . ARG A 1 91 ? -8.067 5.697 3.763 1.00 70.06 91 ARG A C 1
ATOM 711 O O . ARG A 1 91 ? -8.643 4.647 3.989 1.00 70.06 91 ARG A O 1
ATOM 718 N N . ALA A 1 92 ? -6.821 5.935 4.158 1.00 68.38 92 ALA A N 1
ATOM 719 C CA . ALA A 1 92 ? -6.009 4.932 4.840 1.00 68.38 92 ALA A CA 1
ATOM 720 C C . ALA A 1 92 ? -6.016 5.107 6.366 1.00 68.38 92 ALA A C 1
ATOM 722 O O . ALA A 1 92 ? -5.501 4.253 7.079 1.00 68.38 92 ALA A O 1
ATOM 723 N N . LYS A 1 93 ? -6.564 6.223 6.877 1.00 75.25 93 LYS A N 1
ATOM 724 C CA . LYS A 1 93 ? -6.401 6.655 8.275 1.00 75.25 93 LYS A CA 1
ATOM 725 C C . LYS A 1 93 ? -4.925 6.677 8.686 1.00 75.25 93 LYS A C 1
ATOM 727 O O . LYS A 1 93 ? -4.595 6.360 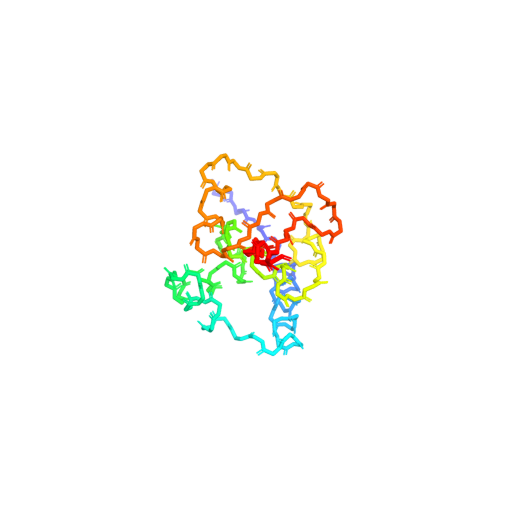9.822 1.00 75.25 93 LYS A O 1
ATOM 732 N N . LEU A 1 94 ? -4.038 7.047 7.760 1.00 75.62 94 LEU A N 1
ATOM 733 C CA . LEU A 1 94 ? -2.595 7.132 7.987 1.00 75.62 94 LEU A CA 1
ATOM 734 C C . LEU A 1 94 ? -2.141 8.593 8.005 1.00 75.62 94 LEU A C 1
ATOM 736 O O . LEU A 1 94 ? -2.679 9.439 7.284 1.00 75.62 94 LEU A O 1
ATOM 740 N N . ARG A 1 95 ? -1.129 8.891 8.818 1.00 77.69 95 ARG A N 1
ATOM 741 C CA . ARG A 1 95 ? -0.438 10.180 8.875 1.00 77.69 95 ARG A CA 1
ATOM 742 C C . ARG A 1 95 ? 1.024 9.985 8.495 1.00 77.69 95 ARG A C 1
ATOM 744 O O . ARG A 1 95 ? 1.672 9.049 8.948 1.00 77.69 95 ARG A O 1
ATOM 751 N N . TRP A 1 96 ? 1.532 10.919 7.698 1.00 73.81 96 TRP A N 1
ATOM 752 C CA . TRP A 1 96 ? 2.962 11.054 7.446 1.00 73.81 96 TRP A CA 1
ATOM 753 C C . TRP A 1 96 ? 3.684 11.558 8.696 1.00 73.81 96 TRP A C 1
ATOM 755 O O . TRP A 1 96 ? 3.327 12.616 9.228 1.00 73.81 96 TRP A O 1
ATOM 765 N N . THR A 1 97 ? 4.686 10.812 9.144 1.00 70.50 97 THR A N 1
ATOM 766 C CA . THR A 1 97 ? 5.527 11.144 10.306 1.00 70.50 97 THR A CA 1
ATOM 767 C C . THR A 1 97 ? 6.823 11.839 9.891 1.00 70.50 97 THR A C 1
ATOM 769 O O . THR A 1 97 ? 7.350 12.641 10.652 1.00 70.50 97 THR A O 1
ATOM 772 N N . GLY A 1 98 ? 7.304 11.590 8.667 1.00 68.62 98 GLY A N 1
ATOM 773 C CA . GLY A 1 98 ? 8.626 12.032 8.213 1.00 68.62 98 GLY A CA 1
ATOM 774 C C . GLY A 1 98 ? 9.775 11.161 8.718 1.00 68.62 98 GLY A C 1
ATOM 775 O O . GLY A 1 98 ? 10.924 11.476 8.427 1.00 68.62 98 GLY A O 1
ATOM 776 N N . ASP A 1 99 ? 9.467 10.081 9.434 1.00 68.50 99 ASP A N 1
ATOM 777 C CA . ASP A 1 99 ? 10.446 9.110 9.906 1.00 68.50 99 ASP A CA 1
ATOM 778 C C . ASP A 1 99 ? 10.875 8.183 8.746 1.00 68.50 99 ASP A C 1
ATOM 780 O O . ASP A 1 99 ? 10.011 7.688 8.018 1.00 68.50 99 ASP A O 1
ATOM 784 N N . PRO A 1 100 ? 12.178 7.969 8.502 1.00 61.69 100 PRO A N 1
ATOM 785 C CA . PRO A 1 100 ? 12.646 7.174 7.364 1.00 61.69 100 PRO A CA 1
ATOM 786 C C . PRO A 1 100 ? 12.338 5.674 7.511 1.00 61.69 100 PRO A C 1
ATOM 788 O O . PRO A 1 100 ? 12.064 5.006 6.509 1.00 61.69 100 PRO A O 1
ATOM 791 N N . ASP A 1 101 ? 12.325 5.157 8.740 1.00 63.19 101 ASP A N 1
ATOM 792 C CA . ASP A 1 101 ? 12.055 3.750 9.044 1.00 63.19 101 ASP A CA 1
ATOM 793 C C . ASP A 1 101 ? 10.553 3.473 9.161 1.00 63.19 101 ASP A C 1
ATOM 795 O O . ASP A 1 101 ? 10.062 2.420 8.740 1.00 63.19 101 ASP A O 1
ATOM 799 N N . ARG A 1 102 ? 9.791 4.442 9.679 1.00 64.06 102 ARG A N 1
ATOM 800 C CA . ARG A 1 102 ? 8.329 4.389 9.804 1.00 64.06 102 ARG A CA 1
ATOM 801 C C . ARG A 1 102 ? 7.658 5.642 9.244 1.00 64.06 102 ARG A C 1
ATOM 803 O O . ARG A 1 102 ? 7.024 6.385 9.996 1.00 64.06 102 ARG A O 1
ATOM 810 N N . PRO A 1 103 ? 7.683 5.841 7.916 1.00 67.62 103 PRO A N 1
ATOM 811 C CA . PRO A 1 103 ? 7.167 7.059 7.282 1.00 67.62 103 PRO A CA 1
ATOM 812 C C . PRO A 1 103 ? 5.662 7.286 7.466 1.00 67.62 103 PRO A C 1
ATOM 814 O O . PRO A 1 103 ? 5.171 8.406 7.284 1.00 67.62 103 PRO A O 1
ATOM 817 N N . PHE A 1 104 ? 4.918 6.240 7.838 1.00 72.44 104 PHE A N 1
ATOM 818 C CA . PHE A 1 104 ? 3.470 6.280 7.999 1.00 72.44 104 PHE A CA 1
ATOM 819 C C . PHE A 1 104 ? 3.041 5.637 9.312 1.00 72.44 104 PHE A C 1
ATOM 821 O O . PHE A 1 104 ? 3.324 4.466 9.571 1.00 72.44 104 PHE A O 1
ATOM 828 N N . GLU A 1 105 ? 2.268 6.382 10.090 1.00 74.50 105 GLU A N 1
ATOM 829 C CA . GLU A 1 105 ? 1.662 5.915 11.330 1.00 74.50 105 GLU A CA 1
ATOM 830 C C . GLU A 1 105 ? 0.137 5.928 11.209 1.00 74.50 105 GLU A C 1
ATOM 832 O O . GLU A 1 105 ? -0.443 6.789 10.538 1.00 74.50 105 GLU A O 1
ATOM 837 N N . SER A 1 106 ? -0.532 4.967 11.848 1.00 70.69 106 SER A N 1
ATOM 838 C CA . SER A 1 106 ? -1.988 4.968 11.934 1.00 70.69 106 SER A CA 1
ATOM 839 C C . SER A 1 106 ? -2.436 6.176 12.749 1.00 70.69 106 SER A C 1
ATOM 841 O O . SER A 1 106 ? -2.002 6.365 13.882 1.00 70.69 106 SER A O 1
ATOM 843 N N . VAL A 1 107 ? -3.357 6.969 12.207 1.00 66.50 107 VAL A N 1
ATOM 844 C CA . VAL A 1 107 ? -4.109 7.968 12.967 1.00 66.50 107 VAL A CA 1
ATOM 845 C C . VAL A 1 107 ? -5.014 7.192 13.916 1.00 66.50 107 VAL A C 1
ATOM 847 O O . VAL A 1 107 ? -6.188 6.949 13.629 1.00 66.50 107 VAL A O 1
ATOM 850 N N . ARG A 1 108 ? -4.460 6.728 15.040 1.00 55.03 108 ARG A N 1
ATOM 851 C CA . ARG A 1 108 ? -5.279 6.268 16.152 1.00 55.03 108 ARG A CA 1
ATOM 852 C C . ARG A 1 108 ? -6.162 7.452 16.524 1.00 55.03 108 ARG A C 1
ATOM 854 O O . ARG A 1 108 ? -5.670 8.561 16.732 1.00 55.03 108 ARG A O 1
ATOM 861 N N . LYS A 1 109 ? -7.480 7.226 16.569 1.00 44.91 109 LYS A N 1
ATOM 862 C CA . LYS A 1 109 ? -8.346 8.077 17.381 1.00 44.91 109 LYS A CA 1
ATOM 863 C C . LYS A 1 109 ? -7.692 8.066 18.753 1.00 44.91 109 LYS A C 1
ATOM 865 O O . LYS A 1 109 ? -7.585 6.994 19.347 1.00 44.91 109 LYS A O 1
ATOM 870 N N . ASN A 1 110 ? -7.209 9.215 19.203 1.00 41.62 110 ASN A N 1
ATOM 871 C CA . ASN A 1 110 ? -6.885 9.387 20.600 1.00 41.62 110 ASN A CA 1
ATOM 872 C C . ASN A 1 110 ? -8.229 9.315 21.333 1.00 41.62 110 ASN A C 1
ATOM 874 O O . ASN A 1 110 ? -8.908 10.313 21.534 1.00 41.62 110 ASN A O 1
ATOM 878 N N . THR A 1 111 ? -8.687 8.094 21.593 1.00 43.72 111 THR A N 1
ATOM 879 C CA . THR A 1 111 ? -9.607 7.789 22.681 1.00 43.72 111 THR A CA 1
ATOM 880 C C . THR A 1 111 ? -8.716 7.600 23.900 1.00 43.72 111 THR A C 1
ATOM 882 O O . THR A 1 111 ? -8.606 6.513 24.449 1.00 43.72 111 THR A O 1
ATOM 885 N N . GLU A 1 112 ? -8.019 8.670 24.277 1.00 42.56 112 GLU A N 1
ATOM 886 C CA . GLU A 1 112 ? -7.770 8.919 25.687 1.00 42.56 112 GLU A CA 1
ATOM 887 C C . GLU A 1 112 ? -9.106 9.450 26.201 1.00 42.56 112 GLU A C 1
ATOM 889 O O . GLU A 1 112 ? -9.444 10.625 26.070 1.00 42.56 112 GLU A O 1
ATOM 894 N N . GLY A 1 113 ? -9.956 8.498 26.578 1.00 40.81 113 GLY A N 1
ATOM 895 C CA . GLY A 1 113 ? -11.137 8.755 27.368 1.00 40.81 113 GLY A CA 1
ATOM 896 C C . GLY A 1 113 ? -10.766 8.678 28.843 1.00 40.81 113 GLY A C 1
ATOM 897 O O . GLY A 1 113 ? -9.994 7.797 29.218 1.00 40.81 113 GLY A O 1
ATOM 898 N N . ALA A 1 114 ? -11.434 9.553 29.596 1.00 37.50 114 ALA A N 1
ATOM 899 C CA . ALA A 1 114 ? -11.608 9.590 31.048 1.00 37.50 114 ALA A CA 1
ATOM 900 C C . ALA A 1 114 ? -10.431 10.115 31.881 1.00 37.50 114 ALA A C 1
ATOM 902 O O . ALA A 1 114 ? -9.411 9.411 32.024 1.00 37.50 114 ALA A O 1
#

Foldseek 3Di:
DDDPPCPPVVVLVVLLCVLCVLCVVLVHDLVNLCVQQVHDSVVSVCCSSVVDPDLLSLLLSCQSSLAFSCSNPVDFNDDDDPVSQVSNCVRVCWHQPVDRSNRIDHVPPPPPDD